Protein AF-A0A0B5AQN1-F1 (afdb_monomer_lite)

pLDDT: mean 83.46, std 12.83, range [42.31, 96.69]

Secondary structure (DSSP, 8-state):
-----EEEEEEEEPPPPSS--TT-TT-BPPPHHHHHHHHT---SEEE-TTSBPTTTSSSB-SS-EEEEEE---HHHHHHTTT-HHHHHHHHHHHHHHHHHHTT--HHHHHHHHTTB-EEEEEEEEEEEES-S-------HHHHHHHHHTTPEEEEEEE-HHHHHHHHHHH--

Radius of gyration: 16.59 Å; chains: 1; bounding box: 40×36×46 Å

Structure (mmCIF, N/CA/C/O backbone):
data_AF-A0A0B5AQN1-F1
#
_entry.id   AF-A0A0B5AQN1-F1
#
loop_
_atom_site.group_PDB
_atom_site.id
_atom_site.type_symbol
_atom_site.label_atom_id
_atom_site.label_alt_id
_atom_site.label_comp_id
_atom_site.label_asym_id
_atom_site.label_entity_id
_atom_site.label_seq_id
_atom_site.pdbx_PDB_ins_code
_atom_site.Cartn_x
_atom_site.Cartn_y
_atom_site.Cartn_z
_atom_site.occupancy
_atom_site.B_iso_or_equiv
_atom_site.auth_seq_id
_atom_site.auth_comp_id
_atom_site.auth_asym_id
_atom_site.auth_atom_id
_atom_site.pdbx_PDB_model_num
ATOM 1 N N . MET A 1 1 ? -2.342 14.857 19.559 1.00 42.31 1 MET A N 1
ATOM 2 C CA . MET A 1 1 ? -2.288 14.337 18.180 1.00 42.31 1 MET A CA 1
ATOM 3 C C . MET A 1 1 ? -2.493 12.849 18.301 1.00 42.31 1 MET A C 1
ATOM 5 O O . MET A 1 1 ? -1.841 12.267 19.157 1.00 42.31 1 MET A O 1
ATOM 9 N N . ASN A 1 2 ? -3.455 12.282 17.576 1.00 50.88 2 ASN A N 1
ATOM 10 C CA . ASN A 1 2 ? -3.674 10.841 17.612 1.00 50.88 2 ASN A CA 1
ATOM 11 C C . ASN A 1 2 ? -2.489 10.158 16.925 1.00 50.88 2 ASN A C 1
ATOM 13 O O . ASN A 1 2 ? -2.125 10.547 15.816 1.00 50.88 2 ASN A O 1
ATOM 17 N N . ASP A 1 3 ? -1.911 9.148 17.575 1.00 65.06 3 ASP A N 1
ATOM 18 C CA . ASP A 1 3 ? -0.912 8.249 16.993 1.00 65.06 3 ASP A CA 1
ATOM 19 C C . ASP A 1 3 ? -1.605 7.319 15.980 1.00 65.06 3 ASP A C 1
ATOM 21 O O . ASP A 1 3 ? -1.761 6.117 16.187 1.00 65.06 3 ASP A O 1
ATOM 25 N N . GLN A 1 4 ? -2.130 7.895 14.899 1.00 75.56 4 GLN A N 1
ATOM 26 C CA . GLN A 1 4 ? -2.881 7.150 13.898 1.00 75.56 4 GLN A CA 1
ATOM 27 C C . GLN A 1 4 ? -1.935 6.417 12.953 1.00 75.56 4 GLN A C 1
ATOM 29 O O . GLN A 1 4 ? -1.022 6.992 12.360 1.00 75.56 4 GLN A O 1
ATOM 34 N N . MET A 1 5 ? -2.179 5.118 12.815 1.00 84.94 5 MET A N 1
ATOM 35 C CA . MET A 1 5 ? -1.471 4.248 11.891 1.00 84.94 5 MET A CA 1
ATOM 36 C C . MET A 1 5 ? -2.312 4.038 10.638 1.00 84.94 5 MET A C 1
ATOM 38 O O . MET A 1 5 ? -3.510 3.770 10.723 1.00 84.94 5 MET A O 1
ATOM 42 N N . VAL A 1 6 ? -1.662 4.090 9.480 1.00 91.69 6 VAL A N 1
ATOM 43 C CA . VAL A 1 6 ? -2.282 3.764 8.191 1.00 91.69 6 VAL A CA 1
ATOM 44 C C . VAL A 1 6 ? -1.496 2.637 7.555 1.00 91.69 6 VAL A C 1
ATOM 46 O O . VAL A 1 6 ? -0.267 2.658 7.537 1.00 91.69 6 VAL A O 1
ATOM 49 N N . LEU A 1 7 ? -2.198 1.644 7.021 1.00 94.06 7 LEU A N 1
ATOM 50 C CA . LEU A 1 7 ? -1.575 0.549 6.289 1.00 94.06 7 LEU A CA 1
ATOM 51 C C . LEU A 1 7 ? -1.724 0.796 4.790 1.00 94.06 7 LEU A C 1
ATOM 53 O O . LEU A 1 7 ? -2.813 1.114 4.326 1.00 94.06 7 LEU A O 1
ATOM 57 N N . GLY A 1 8 ? -0.650 0.640 4.026 1.00 94.56 8 GLY A N 1
ATOM 58 C CA . GLY A 1 8 ? -0.668 0.695 2.568 1.00 94.56 8 GLY A CA 1
ATOM 59 C C . GLY A 1 8 ? -0.331 -0.649 1.940 1.00 94.56 8 GLY A C 1
ATOM 60 O O . GLY A 1 8 ? 0.602 -1.311 2.386 1.00 94.56 8 GLY A O 1
ATOM 61 N N . LEU A 1 9 ? -1.041 -1.024 0.877 1.00 95.38 9 LEU A N 1
ATOM 62 C CA . LEU A 1 9 ? -0.535 -1.962 -0.126 1.00 95.38 9 LEU A CA 1
ATOM 63 C C . LEU A 1 9 ? 0.198 -1.148 -1.187 1.00 95.38 9 LEU A C 1
ATOM 65 O O . LEU A 1 9 ? -0.429 -0.347 -1.870 1.00 95.38 9 LEU A O 1
ATOM 69 N N . VAL A 1 10 ? 1.501 -1.349 -1.311 1.00 94.25 10 VAL A N 1
ATOM 70 C CA . VAL A 1 10 ? 2.420 -0.474 -2.034 1.00 94.25 10 VAL A CA 1
ATOM 71 C C . VAL A 1 10 ? 3.139 -1.237 -3.137 1.00 94.25 10 VAL A C 1
ATOM 73 O O . VAL A 1 10 ? 3.660 -2.330 -2.918 1.00 94.25 10 VAL A O 1
ATOM 76 N N . ILE A 1 11 ? 3.243 -0.607 -4.304 1.00 93.44 11 ILE A N 1
ATOM 77 C CA . ILE A 1 11 ? 4.086 -1.052 -5.412 1.00 93.44 11 ILE A CA 1
ATOM 78 C C . ILE A 1 11 ? 4.987 0.121 -5.810 1.00 93.44 11 ILE A C 1
ATOM 80 O O . ILE A 1 11 ? 4.517 1.248 -5.985 1.00 93.44 11 ILE A O 1
ATOM 84 N N . VAL A 1 12 ? 6.298 -0.126 -5.906 1.00 91.69 12 VAL A N 1
ATOM 85 C CA . VAL A 1 12 ? 7.294 0.913 -6.227 1.00 91.69 12 VAL A CA 1
ATOM 86 C C . VAL A 1 12 ? 8.254 0.418 -7.294 1.00 91.69 12 VAL A C 1
ATOM 88 O O . VAL A 1 12 ? 8.869 -0.642 -7.130 1.00 91.69 12 VAL A O 1
ATOM 91 N N . SER A 1 13 ? 8.418 1.204 -8.357 1.00 88.44 13 SER A N 1
ATOM 92 C CA . SER A 1 13 ? 9.386 0.890 -9.405 1.00 88.44 13 SER A CA 1
ATOM 93 C C . SER A 1 13 ? 10.810 1.142 -8.922 1.00 88.44 13 SER A C 1
ATOM 95 O O . SER A 1 13 ? 11.040 1.912 -7.983 1.00 88.44 13 SER A O 1
ATOM 97 N N . ALA A 1 14 ? 11.792 0.564 -9.606 1.00 83.25 14 ALA A N 1
ATOM 98 C CA . ALA A 1 14 ? 13.163 1.000 -9.406 1.00 83.25 14 ALA A CA 1
ATOM 99 C C . ALA A 1 14 ? 13.338 2.484 -9.783 1.00 83.25 14 ALA A C 1
ATOM 101 O O . ALA A 1 14 ? 12.713 2.959 -10.743 1.00 83.25 14 ALA A O 1
ATOM 102 N N . PRO A 1 15 ? 14.152 3.254 -9.033 1.00 75.19 15 PRO A N 1
ATOM 103 C CA . PRO A 1 15 ? 14.583 4.560 -9.495 1.00 75.19 15 PRO A CA 1
ATOM 104 C C . PRO A 1 15 ? 15.495 4.368 -10.704 1.00 75.19 15 PRO A C 1
ATOM 106 O O . PRO A 1 15 ? 16.336 3.467 -10.708 1.00 75.19 15 PRO A O 1
ATOM 109 N N . LYS A 1 16 ? 15.381 5.230 -11.721 1.00 65.81 16 LYS A N 1
ATOM 110 C CA . LYS A 1 16 ? 16.333 5.180 -12.837 1.00 65.81 16 LYS A CA 1
ATOM 111 C C . LYS A 1 16 ? 17.742 5.415 -12.279 1.00 65.81 16 LYS A C 1
ATOM 113 O O . LYS A 1 16 ? 17.991 6.449 -11.656 1.00 65.81 16 LYS A O 1
ATOM 118 N N . SER A 1 17 ? 18.642 4.449 -12.472 1.00 52.72 17 SER A N 1
ATOM 119 C CA . SER A 1 17 ? 20.060 4.617 -12.157 1.00 52.72 17 SER A CA 1
ATOM 120 C C . SER A 1 17 ? 20.577 5.909 -12.802 1.00 52.72 17 SER A C 1
ATOM 122 O O . SER A 1 17 ? 20.205 6.244 -13.924 1.00 52.72 17 SER A O 1
ATOM 124 N N . LEU A 1 18 ? 21.451 6.643 -12.107 1.00 49.59 18 LEU A N 1
ATOM 125 C CA . LEU A 1 18 ? 22.207 7.749 -12.715 1.00 49.59 18 LEU A CA 1
ATOM 126 C C . LEU A 1 18 ? 23.228 7.246 -13.756 1.00 49.59 18 LEU A C 1
ATOM 128 O O . LEU A 1 18 ? 23.853 8.054 -14.440 1.00 49.59 18 LEU A O 1
ATOM 132 N N . LEU A 1 19 ? 23.425 5.927 -13.846 1.00 43.09 19 LEU A N 1
ATOM 133 C CA . LEU A 1 19 ? 24.279 5.261 -14.823 1.00 43.09 19 LEU A CA 1
ATOM 134 C C . LEU A 1 19 ? 23.459 4.873 -16.060 1.00 43.09 19 LEU A C 1
ATOM 136 O O . LEU A 1 19 ? 22.252 4.655 -15.976 1.00 43.09 19 LEU A O 1
ATOM 140 N N . THR A 1 20 ? 24.123 4.817 -17.212 1.00 47.59 20 THR A N 1
ATOM 141 C CA . THR A 1 20 ? 23.521 4.535 -18.521 1.00 47.59 20 THR A CA 1
ATOM 142 C C . THR A 1 20 ? 22.807 3.181 -18.570 1.00 47.59 20 THR A C 1
ATOM 144 O O . THR A 1 20 ? 23.221 2.240 -17.898 1.00 47.59 20 THR A O 1
ATOM 147 N N . ASP A 1 21 ? 21.746 3.113 -19.386 1.00 51.75 21 ASP A N 1
ATOM 148 C CA . ASP A 1 21 ? 20.740 2.036 -19.526 1.00 51.75 21 ASP A CA 1
ATOM 149 C C . ASP A 1 21 ? 21.283 0.669 -20.030 1.00 51.75 21 ASP A C 1
ATOM 151 O O . ASP A 1 21 ? 20.553 -0.121 -20.626 1.00 51.75 21 ASP A O 1
ATOM 155 N N . GLU A 1 22 ? 22.554 0.341 -19.795 1.00 51.06 22 GLU A N 1
ATOM 156 C CA . GLU A 1 22 ? 23.160 -0.933 -20.195 1.00 51.06 22 GLU A CA 1
ATOM 157 C C . GLU A 1 22 ? 22.724 -2.051 -19.228 1.00 51.06 22 GLU A C 1
ATOM 159 O O . GLU A 1 22 ? 23.423 -2.393 -18.277 1.00 51.06 22 GLU A O 1
ATOM 164 N N . GLY A 1 23 ? 21.520 -2.592 -19.441 1.00 50.44 23 GLY A N 1
ATOM 165 C CA . GLY A 1 23 ? 21.001 -3.751 -18.698 1.00 50.44 23 GLY A CA 1
ATOM 166 C C . GLY A 1 23 ? 19.484 -3.798 -18.502 1.00 50.44 23 GLY A C 1
ATOM 167 O O . GLY A 1 23 ? 18.966 -4.841 -18.113 1.00 50.44 23 GLY A O 1
ATOM 168 N N . PHE A 1 24 ? 18.767 -2.709 -18.801 1.00 52.47 24 PHE A N 1
ATOM 169 C CA . PHE A 1 24 ? 17.322 -2.581 -18.550 1.00 52.47 24 PHE A CA 1
ATOM 170 C C . PHE A 1 24 ? 16.472 -2.517 -19.829 1.00 52.47 24 PHE A C 1
ATOM 172 O O . PHE A 1 24 ? 15.293 -2.187 -19.769 1.00 52.47 24 PHE A O 1
ATOM 179 N N . GLU A 1 25 ? 17.031 -2.849 -20.998 1.00 57.03 25 GLU A N 1
ATOM 180 C CA . GLU A 1 25 ? 16.327 -2.735 -22.291 1.00 57.03 25 GLU A CA 1
ATOM 181 C C . GLU A 1 25 ? 15.067 -3.619 -22.411 1.00 57.03 25 GLU A C 1
ATOM 183 O O . GLU A 1 25 ? 14.257 -3.411 -23.313 1.00 57.03 25 GLU A O 1
ATOM 188 N N . HIS A 1 26 ? 14.885 -4.596 -21.516 1.00 64.94 26 HIS A N 1
ATOM 189 C CA . HIS A 1 26 ? 13.803 -5.583 -21.583 1.00 64.94 26 HIS A CA 1
ATOM 190 C C . HIS A 1 26 ? 12.685 -5.401 -20.546 1.00 64.94 26 HIS A C 1
ATOM 192 O O . HIS A 1 26 ? 11.683 -6.102 -20.645 1.00 64.94 26 HIS A O 1
ATOM 198 N N . VAL A 1 27 ? 12.827 -4.492 -19.575 1.00 71.81 27 VAL A N 1
ATOM 199 C CA . VAL A 1 27 ? 11.844 -4.290 -18.492 1.00 71.81 27 VAL A CA 1
ATOM 200 C C . VAL A 1 27 ? 11.381 -2.839 -18.431 1.00 71.81 27 VAL A C 1
ATOM 202 O O . VAL A 1 27 ? 12.161 -1.904 -18.615 1.00 71.81 27 VAL A O 1
ATOM 205 N N . LYS A 1 28 ? 10.083 -2.637 -18.197 1.00 81.88 28 LYS A N 1
ATOM 206 C CA . LYS A 1 28 ? 9.450 -1.312 -18.203 1.00 81.88 28 LYS A CA 1
ATOM 207 C C . LYS A 1 28 ? 9.270 -0.772 -16.775 1.00 81.88 28 LYS A C 1
ATOM 209 O O . LYS A 1 28 ? 9.194 -1.517 -15.809 1.00 81.88 28 LYS A O 1
ATOM 214 N N . VAL A 1 29 ? 9.166 0.549 -16.622 1.00 84.31 29 VAL A N 1
ATOM 215 C CA . VAL A 1 29 ? 8.630 1.167 -15.393 1.00 84.31 29 VAL A CA 1
ATOM 216 C C . VAL A 1 29 ? 7.115 1.263 -15.527 1.00 84.31 29 VAL A C 1
ATOM 218 O O . VAL A 1 29 ? 6.644 1.849 -16.504 1.00 84.31 29 VAL A O 1
ATOM 221 N N . PHE A 1 30 ? 6.370 0.711 -14.569 1.00 88.50 30 PHE A N 1
ATOM 222 C CA . PHE A 1 30 ? 4.911 0.802 -14.582 1.00 88.50 30 PHE A CA 1
ATOM 223 C C . PHE A 1 30 ? 4.440 2.250 -14.422 1.00 88.50 30 PHE A C 1
ATOM 225 O O . PHE A 1 30 ? 5.114 3.078 -13.805 1.00 88.50 30 PHE A O 1
ATOM 232 N N . SER A 1 31 ? 3.252 2.526 -14.938 1.00 90.44 31 SER A N 1
ATOM 233 C CA . SER A 1 31 ? 2.435 3.683 -14.581 1.00 90.44 31 SER A CA 1
ATOM 234 C C . SER A 1 31 ? 1.296 3.283 -13.646 1.00 90.44 31 SER A C 1
ATOM 236 O O . SER A 1 31 ? 0.904 2.115 -13.568 1.00 90.44 31 SER A O 1
ATOM 238 N N . ALA A 1 32 ? 0.734 4.261 -12.945 1.00 91.00 32 ALA A N 1
ATOM 239 C CA . ALA A 1 32 ? -0.450 4.069 -12.129 1.00 91.00 32 ALA A CA 1
ATOM 240 C C . ALA A 1 32 ? -1.608 3.521 -12.968 1.00 91.00 32 ALA A C 1
ATOM 242 O O . ALA A 1 32 ? -2.213 2.538 -12.569 1.00 91.00 32 ALA A O 1
ATOM 243 N N . ALA A 1 33 ? -1.855 4.080 -14.156 1.00 92.31 33 ALA A N 1
ATOM 244 C CA . ALA A 1 33 ? -2.928 3.619 -15.037 1.00 92.31 33 ALA A CA 1
ATOM 245 C C . ALA A 1 33 ? -2.797 2.130 -15.402 1.00 92.31 33 ALA A C 1
ATOM 247 O O . ALA A 1 33 ? -3.793 1.414 -15.386 1.00 92.31 33 ALA A O 1
ATOM 248 N N . GLU A 1 34 ? -1.578 1.648 -15.661 1.00 92.12 34 GLU A N 1
ATOM 249 C CA . GLU A 1 34 ? -1.329 0.228 -15.945 1.00 92.12 34 GLU A CA 1
ATOM 250 C C . GLU A 1 34 ? -1.598 -0.663 -14.732 1.00 92.12 34 GLU A C 1
ATOM 252 O O . GLU A 1 34 ? -2.188 -1.730 -14.871 1.00 92.12 34 GLU A O 1
ATOM 257 N N . LEU A 1 35 ? -1.208 -0.221 -13.532 1.00 90.44 35 LEU A N 1
ATOM 258 C CA . LEU A 1 35 ? -1.531 -0.934 -12.295 1.00 90.44 35 LEU A CA 1
ATOM 259 C C . LEU A 1 35 ? -3.036 -0.979 -12.032 1.00 90.44 35 LEU A C 1
ATOM 261 O O . LEU A 1 35 ? -3.563 -2.019 -11.636 1.00 90.44 35 LEU A O 1
ATOM 265 N N . GLU A 1 36 ? -3.720 0.146 -12.231 1.00 93.94 36 GLU A N 1
ATOM 266 C CA . GLU A 1 36 ? -5.157 0.245 -12.005 1.00 93.94 36 GLU A CA 1
ATOM 267 C C . GLU A 1 36 ? -5.945 -0.604 -13.001 1.00 93.94 36 GLU A C 1
ATOM 269 O O . GLU A 1 36 ? -6.903 -1.259 -12.599 1.00 93.94 36 GLU A O 1
ATOM 274 N N . GLU A 1 37 ? -5.523 -0.644 -14.267 1.00 91.94 37 GLU A N 1
ATOM 275 C CA . GLU A 1 37 ? -6.101 -1.517 -15.292 1.00 91.94 37 GLU A CA 1
ATOM 276 C C . GLU A 1 37 ? -5.843 -2.996 -14.980 1.00 91.94 37 GLU A C 1
ATOM 278 O O . GLU A 1 37 ? -6.773 -3.802 -15.007 1.00 91.94 37 GLU A O 1
ATOM 283 N N . HIS A 1 38 ? -4.605 -3.359 -14.627 1.00 89.12 38 HIS A N 1
ATOM 284 C CA . HIS A 1 38 ? -4.231 -4.752 -14.368 1.00 89.12 38 HIS A CA 1
ATOM 285 C C . HIS A 1 38 ? -4.928 -5.333 -13.133 1.00 89.12 38 HIS A C 1
ATOM 287 O O . HIS A 1 38 ? -5.372 -6.485 -13.131 1.00 89.12 38 HIS A O 1
ATOM 293 N N . PHE A 1 39 ? -5.034 -4.541 -12.062 1.00 87.81 39 PHE A N 1
ATOM 294 C CA . PHE A 1 39 ? -5.644 -4.986 -10.810 1.00 87.81 39 PHE A CA 1
ATOM 295 C C . PHE A 1 39 ? -7.130 -4.651 -10.677 1.00 87.81 39 PHE A C 1
ATOM 297 O O . PHE A 1 39 ? -7.760 -5.187 -9.766 1.00 87.81 39 PHE A O 1
ATOM 304 N N . ASP A 1 40 ? -7.688 -3.832 -11.573 1.00 91.12 40 ASP A N 1
ATOM 305 C CA . ASP A 1 40 ? -9.043 -3.265 -11.477 1.00 91.12 40 ASP A CA 1
ATOM 306 C C . ASP A 1 40 ? -9.274 -2.570 -10.122 1.00 91.12 40 ASP A C 1
ATOM 308 O O . ASP A 1 40 ? -10.263 -2.774 -9.414 1.00 91.12 40 ASP A O 1
ATOM 312 N N . VAL A 1 41 ? -8.279 -1.785 -9.701 1.00 91.50 41 VAL A N 1
ATOM 313 C CA . VAL A 1 41 ? -8.257 -1.093 -8.408 1.00 91.50 41 VAL A CA 1
ATOM 314 C C . VAL A 1 41 ? -7.699 0.298 -8.605 1.00 91.50 41 VAL A C 1
ATOM 316 O O . VAL A 1 41 ? -6.563 0.445 -9.032 1.00 91.50 41 VAL A O 1
ATOM 319 N N . LYS A 1 42 ? -8.424 1.314 -8.132 1.00 93.69 42 LYS A N 1
ATOM 320 C CA . LYS A 1 42 ? -7.875 2.670 -8.020 1.00 93.69 42 LYS A CA 1
ATOM 321 C C . LYS A 1 42 ? -6.984 2.851 -6.797 1.00 93.69 42 LYS A C 1
ATOM 323 O O . LYS A 1 42 ? -7.389 2.512 -5.674 1.00 93.69 42 LYS A O 1
ATOM 328 N N . GLY A 1 43 ? -5.811 3.436 -7.015 1.00 92.44 43 GLY A N 1
ATOM 329 C CA . GLY A 1 43 ? -4.887 3.817 -5.954 1.00 92.44 43 GLY A CA 1
ATOM 330 C C . GLY A 1 43 ? -5.464 4.925 -5.076 1.00 92.44 43 GLY A C 1
ATOM 331 O O . GLY A 1 43 ? -6.269 5.739 -5.516 1.00 92.44 43 GLY A O 1
ATOM 332 N N . SER A 1 44 ? -5.052 4.957 -3.811 1.00 93.88 44 SER A N 1
ATOM 333 C CA . SER A 1 44 ? -5.314 6.087 -2.910 1.00 93.88 44 SER A CA 1
ATOM 334 C C . SER A 1 44 ? -4.320 7.224 -3.151 1.00 93.88 44 SER A C 1
ATOM 336 O O . SER A 1 44 ? -4.690 8.392 -3.121 1.00 93.88 44 SER A O 1
ATOM 338 N N . LEU A 1 45 ? -3.052 6.880 -3.401 1.00 90.38 45 LEU A N 1
ATOM 339 C CA . LEU A 1 45 ? -1.999 7.816 -3.790 1.00 90.38 45 LEU A CA 1
ATOM 340 C C . LEU A 1 45 ? -1.139 7.164 -4.868 1.00 90.38 45 LEU A C 1
ATOM 342 O O . LEU A 1 45 ? -0.758 5.998 -4.749 1.00 90.38 45 LEU A O 1
ATOM 346 N N . HIS A 1 46 ? -0.789 7.922 -5.897 1.00 92.00 46 HIS A N 1
ATOM 347 C CA . HIS A 1 46 ? 0.134 7.467 -6.923 1.00 92.00 46 HIS A CA 1
ATOM 348 C C . HIS A 1 46 ? 0.828 8.653 -7.591 1.00 92.00 46 HIS A C 1
ATOM 350 O O . HIS A 1 46 ? 0.369 9.791 -7.497 1.00 92.00 46 HIS A O 1
ATOM 356 N N . PHE A 1 47 ? 1.948 8.373 -8.242 1.00 90.69 47 PHE A N 1
ATOM 357 C CA . PHE A 1 47 ? 2.578 9.265 -9.206 1.00 90.69 47 PHE A CA 1
ATOM 358 C C . PHE A 1 47 ? 3.418 8.430 -10.165 1.00 90.69 47 PHE A C 1
ATOM 360 O O . PHE A 1 47 ? 4.053 7.445 -9.770 1.00 90.69 47 PHE A O 1
ATOM 367 N N . ASP A 1 48 ? 3.451 8.862 -11.413 1.00 90.06 48 ASP A N 1
ATOM 368 C CA . ASP A 1 48 ? 4.297 8.271 -12.430 1.00 90.06 48 ASP A CA 1
ATOM 369 C C . ASP A 1 48 ? 5.688 8.903 -12.416 1.00 90.06 48 ASP A C 1
ATOM 371 O O . ASP A 1 48 ? 5.932 10.015 -11.927 1.00 90.06 48 ASP A O 1
ATOM 375 N N . ARG A 1 49 ? 6.651 8.185 -12.992 1.00 86.06 49 ARG A N 1
ATOM 376 C CA . ARG A 1 49 ? 7.996 8.722 -13.185 1.00 86.06 49 ARG A CA 1
ATOM 377 C C . ARG A 1 49 ? 7.930 9.988 -14.045 1.00 86.06 49 ARG A C 1
ATOM 379 O O . ARG A 1 49 ? 7.356 9.982 -15.128 1.00 86.06 49 ARG A O 1
ATOM 386 N N . GLY A 1 50 ? 8.621 11.042 -13.620 1.00 83.12 50 GLY A N 1
ATOM 387 C CA . GLY A 1 50 ? 8.627 12.325 -14.324 1.00 83.12 50 GLY A CA 1
ATOM 388 C C . GLY A 1 50 ? 7.500 13.273 -13.905 1.00 83.12 50 GLY A C 1
ATOM 389 O O . GLY A 1 50 ? 7.552 14.451 -14.262 1.00 83.12 50 GLY A O 1
ATOM 390 N N . GLU A 1 51 ? 6.535 12.809 -13.110 1.00 85.88 51 GLU A N 1
ATOM 391 C CA . GLU A 1 51 ? 5.534 13.674 -12.490 1.00 85.88 51 GLU A CA 1
ATOM 392 C C . GLU A 1 51 ? 6.105 14.394 -11.271 1.00 85.88 51 GLU A C 1
ATOM 394 O O . GLU A 1 51 ? 7.163 14.044 -10.740 1.00 85.88 51 GLU A O 1
ATOM 399 N N . ASP A 1 52 ? 5.427 15.449 -10.832 1.00 81.75 52 ASP A N 1
ATOM 400 C CA . ASP A 1 52 ? 5.748 16.038 -9.537 1.00 81.75 52 ASP A CA 1
ATOM 401 C C . ASP A 1 52 ? 5.366 15.027 -8.454 1.00 81.75 52 ASP A C 1
ATOM 403 O O . ASP A 1 52 ? 4.217 14.603 -8.378 1.00 81.75 52 ASP A O 1
ATOM 407 N N . ASN A 1 53 ? 6.333 14.613 -7.631 1.00 72.44 53 ASN A N 1
ATOM 408 C CA . ASN A 1 53 ? 6.046 13.699 -6.530 1.00 72.44 53 ASN A CA 1
ATOM 409 C C . ASN A 1 53 ? 6.010 14.450 -5.203 1.00 72.44 53 ASN A C 1
ATOM 411 O O . ASN A 1 5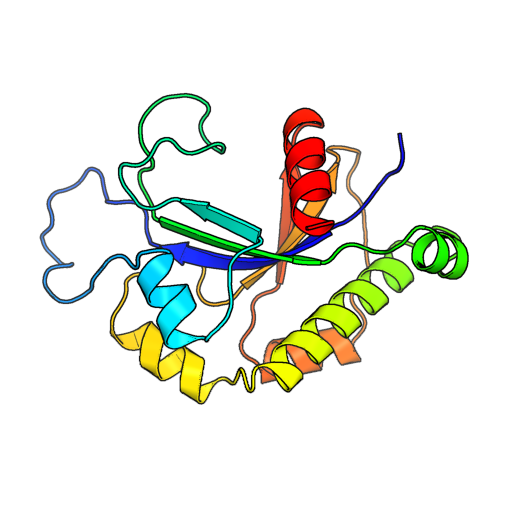3 ? 6.831 15.322 -4.915 1.00 72.44 53 ASN A O 1
ATOM 415 N N . LEU A 1 54 ? 5.074 14.036 -4.357 1.00 64.81 54 LEU A N 1
ATOM 416 C CA . LEU A 1 54 ? 4.883 14.589 -3.019 1.00 64.81 54 LEU A CA 1
ATOM 417 C C . LEU A 1 54 ? 5.983 14.152 -2.033 1.00 64.81 54 LEU A C 1
ATOM 419 O O . LEU A 1 54 ? 6.084 14.695 -0.936 1.00 64.81 54 LEU A O 1
ATOM 423 N N . LEU A 1 55 ? 6.806 13.157 -2.389 1.00 62.56 55 LEU A N 1
ATOM 424 C CA . LEU A 1 55 ? 7.760 12.529 -1.471 1.00 62.56 55 LEU A CA 1
ATOM 425 C C . LEU A 1 55 ? 9.105 13.254 -1.376 1.00 62.56 55 LEU A C 1
ATOM 427 O O . LEU A 1 55 ? 9.748 13.135 -0.327 1.00 62.56 55 LEU A O 1
ATOM 431 N N . SER A 1 56 ? 9.538 13.949 -2.432 1.00 56.06 56 SER A N 1
ATOM 432 C CA . SER A 1 56 ? 10.872 14.552 -2.533 1.00 56.06 56 SER A CA 1
ATOM 433 C C . SER A 1 56 ? 10.899 16.055 -2.264 1.00 56.06 56 SER A C 1
ATOM 435 O O . SER A 1 56 ? 11.979 16.586 -2.013 1.00 56.06 56 SER A O 1
ATOM 437 N N . GLY A 1 57 ? 9.761 16.758 -2.328 1.00 57.22 57 GLY A N 1
ATOM 438 C CA . GLY A 1 57 ? 9.670 18.219 -2.144 1.00 57.22 57 GLY A CA 1
ATOM 439 C C . GLY A 1 57 ? 10.446 19.062 -3.175 1.00 57.22 57 GLY A C 1
ATOM 440 O O . GLY A 1 57 ? 10.282 20.279 -3.227 1.00 57.22 57 GLY A O 1
ATOM 441 N N . HIS A 1 58 ? 11.265 18.428 -4.016 1.00 60.12 58 HIS A N 1
ATOM 442 C CA . HIS A 1 58 ? 12.078 19.025 -5.063 1.00 60.12 58 HIS A CA 1
ATOM 443 C C . HIS A 1 58 ? 12.159 18.067 -6.259 1.00 60.12 58 HIS A C 1
ATOM 445 O O . HIS A 1 58 ? 12.521 16.897 -6.103 1.00 60.12 58 HIS A O 1
ATOM 451 N N . GLY A 1 59 ? 11.871 18.590 -7.453 1.00 71.69 59 GLY A N 1
ATOM 452 C CA . GLY A 1 59 ? 12.068 17.899 -8.729 1.00 71.69 59 GLY A CA 1
ATOM 453 C C . GLY A 1 59 ? 11.011 16.849 -9.084 1.00 71.69 59 GLY A C 1
ATOM 454 O O . GLY A 1 59 ? 10.122 16.520 -8.301 1.00 71.69 59 GLY A O 1
ATOM 455 N N . LYS A 1 60 ? 11.125 16.330 -10.309 1.00 83.44 60 LYS A N 1
ATOM 456 C CA . LYS A 1 60 ? 10.271 15.257 -10.824 1.00 83.44 60 LYS A CA 1
ATOM 457 C C . LYS A 1 60 ? 10.621 13.905 -10.192 1.00 83.44 60 LYS A C 1
ATOM 459 O O . LYS A 1 60 ? 11.760 13.677 -9.787 1.00 83.44 60 LYS A O 1
ATOM 464 N N . ALA A 1 61 ? 9.650 12.999 -10.134 1.00 84.56 61 ALA A N 1
ATOM 465 C CA . ALA A 1 61 ? 9.800 11.647 -9.613 1.00 84.56 61 ALA A CA 1
ATOM 466 C C . ALA A 1 61 ? 10.833 10.835 -10.402 1.00 84.56 61 ALA A C 1
ATOM 468 O O . ALA A 1 61 ? 10.730 10.701 -11.622 1.00 84.56 61 ALA A O 1
ATOM 469 N N . GLY A 1 62 ? 11.806 10.253 -9.696 1.00 83.00 62 GLY A N 1
ATOM 470 C CA . GLY A 1 62 ? 12.783 9.326 -10.281 1.00 83.00 62 GLY A CA 1
ATOM 471 C C . GLY A 1 62 ? 12.271 7.889 -10.443 1.00 83.00 62 GLY A C 1
ATOM 472 O O . GLY A 1 62 ? 12.947 7.077 -11.070 1.00 83.00 62 GLY A O 1
ATOM 473 N N . PHE A 1 63 ? 11.096 7.586 -9.888 1.00 86.88 63 PHE A N 1
ATOM 474 C CA . PHE A 1 63 ? 10.439 6.278 -9.854 1.00 86.88 63 PHE A CA 1
ATOM 475 C C . PHE A 1 63 ? 8.917 6.461 -9.957 1.00 86.88 63 PHE A C 1
ATOM 477 O O . PHE A 1 63 ? 8.430 7.577 -9.768 1.00 86.88 63 PHE A O 1
ATOM 484 N N . ALA A 1 64 ? 8.190 5.381 -10.238 1.00 89.69 64 ALA A N 1
ATOM 485 C CA . ALA A 1 64 ? 6.736 5.319 -10.155 1.00 89.69 64 ALA A CA 1
ATOM 486 C C . ALA A 1 64 ? 6.297 4.702 -8.821 1.00 89.69 64 ALA A C 1
ATOM 488 O O . ALA A 1 64 ? 6.955 3.806 -8.278 1.00 89.69 64 ALA A O 1
ATOM 489 N N . TYR A 1 65 ? 5.188 5.198 -8.287 1.00 91.38 65 TYR A N 1
ATOM 490 C CA . TYR A 1 65 ? 4.650 4.796 -6.996 1.00 91.38 65 TYR A CA 1
ATOM 491 C C . TYR A 1 65 ? 3.144 4.647 -7.083 1.00 91.38 65 TYR A C 1
ATOM 493 O O . TYR A 1 65 ? 2.460 5.517 -7.617 1.00 91.38 65 TYR A O 1
ATOM 501 N N . TRP A 1 66 ? 2.631 3.584 -6.482 1.00 93.88 66 TRP A N 1
ATOM 502 C CA . TRP A 1 66 ? 1.205 3.369 -6.323 1.00 93.88 66 TRP A CA 1
ATOM 503 C C . TRP A 1 66 ? 0.942 2.745 -4.959 1.00 93.88 66 TRP A C 1
ATOM 505 O O . TRP A 1 66 ? 1.674 1.853 -4.519 1.00 93.88 66 TRP A O 1
ATOM 515 N N . THR A 1 67 ? -0.097 3.213 -4.274 1.00 94.38 67 THR A N 1
ATOM 516 C CA . THR A 1 67 ? -0.538 2.616 -3.015 1.00 94.38 67 THR A CA 1
ATOM 517 C C . THR A 1 67 ? -2.048 2.627 -2.873 1.00 94.38 67 THR A C 1
ATOM 519 O O . THR A 1 67 ? -2.709 3.604 -3.235 1.00 94.38 67 THR A O 1
ATOM 522 N N . LYS A 1 68 ? -2.588 1.571 -2.264 1.00 95.81 68 LYS A N 1
ATOM 523 C CA . LYS A 1 68 ? -3.932 1.565 -1.686 1.00 95.81 68 LYS A CA 1
ATOM 524 C C . LYS A 1 68 ? -3.829 1.666 -0.171 1.00 95.81 68 LYS A C 1
ATOM 526 O O . LYS A 1 68 ? -3.185 0.824 0.449 1.00 95.81 68 LYS A O 1
ATOM 531 N N . LEU A 1 69 ? -4.465 2.681 0.409 1.00 95.31 69 LEU A N 1
ATOM 532 C CA . LEU A 1 69 ? -4.394 2.971 1.839 1.00 95.31 69 LEU A CA 1
ATOM 533 C C . LEU A 1 69 ? -5.610 2.428 2.594 1.00 95.31 69 LEU A C 1
ATOM 535 O O . LEU A 1 69 ? -6.720 2.381 2.067 1.00 95.31 69 LEU A O 1
ATOM 539 N N . PHE A 1 70 ? -5.376 2.043 3.845 1.00 95.00 7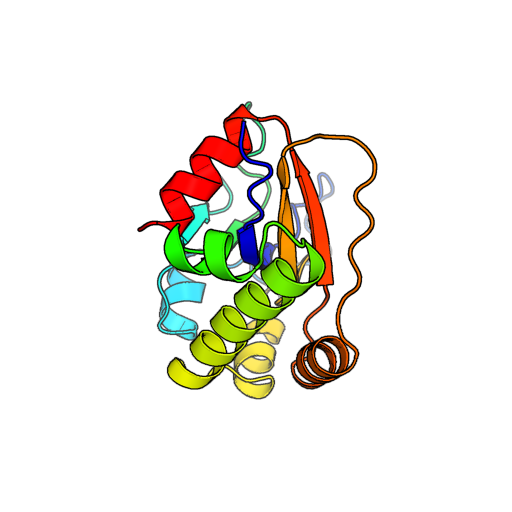0 PHE A N 1
ATOM 540 C CA . PHE A 1 70 ? -6.372 1.556 4.788 1.00 95.00 70 PHE A CA 1
ATOM 541 C C . PHE A 1 70 ? -6.194 2.288 6.115 1.00 95.00 70 PHE A C 1
ATOM 543 O O . PHE A 1 70 ? -5.119 2.227 6.716 1.00 95.00 70 PHE A O 1
ATOM 550 N N . ALA A 1 71 ? -7.259 2.936 6.575 1.00 92.81 71 ALA A N 1
ATOM 551 C CA . ALA A 1 71 ? -7.348 3.547 7.893 1.00 92.81 71 ALA A CA 1
ATOM 552 C C . ALA A 1 71 ? -8.422 2.856 8.746 1.00 92.81 71 ALA A C 1
ATOM 554 O O . ALA A 1 71 ? -9.312 2.157 8.238 1.00 92.81 71 ALA A O 1
ATOM 555 N N . LEU A 1 72 ? -8.306 3.045 10.057 1.00 91.38 72 LEU A N 1
ATOM 556 C CA . LEU A 1 72 ? -9.352 2.704 11.012 1.00 91.38 72 LEU A CA 1
ATOM 557 C C . LEU A 1 72 ? -10.321 3.880 11.141 1.00 91.38 72 LEU A C 1
ATOM 559 O O . LEU A 1 72 ? -9.908 5.038 11.129 1.00 91.38 72 LEU A O 1
ATOM 563 N N . THR A 1 73 ? -11.603 3.564 11.264 1.00 90.06 73 THR A N 1
ATOM 564 C CA . THR A 1 73 ? -12.645 4.523 11.645 1.00 90.06 73 THR A CA 1
ATOM 565 C C . THR A 1 73 ? -12.511 4.910 13.120 1.00 90.06 73 THR A C 1
ATOM 567 O O . THR A 1 73 ? -11.840 4.217 13.883 1.00 90.06 73 THR A O 1
ATOM 570 N N . GLU A 1 74 ? -13.165 5.996 13.542 1.00 87.25 74 GLU A N 1
ATOM 571 C CA . GLU A 1 74 ? -13.194 6.394 14.959 1.00 87.25 74 GLU A CA 1
ATOM 572 C C . GLU A 1 74 ? -13.725 5.265 15.858 1.00 87.25 74 GLU A C 1
ATOM 574 O O . GLU A 1 74 ? -13.109 4.958 16.873 1.00 87.25 74 GLU A O 1
ATOM 579 N N . GLU A 1 75 ? -14.790 4.578 15.429 1.00 89.19 75 GLU A N 1
ATOM 580 C CA . GLU A 1 75 ? -15.363 3.424 16.136 1.00 89.19 75 GLU A CA 1
ATOM 581 C C . GLU A 1 75 ? -14.342 2.284 16.287 1.00 89.19 75 GLU A C 1
ATOM 583 O O . GLU A 1 75 ? -14.126 1.784 17.387 1.00 89.19 75 GLU A O 1
ATOM 588 N N . GLU A 1 76 ? -13.632 1.922 15.214 1.00 90.94 76 GLU A N 1
ATOM 589 C CA . GLU A 1 76 ? -12.598 0.877 15.264 1.00 90.94 76 GLU A CA 1
ATOM 590 C C . GLU A 1 76 ? -11.406 1.266 16.156 1.00 90.94 76 GLU A C 1
ATOM 592 O O . GLU A 1 76 ? -10.800 0.397 16.778 1.00 90.94 76 GLU A O 1
ATOM 597 N N . ILE A 1 77 ? -11.054 2.554 16.238 1.00 87.44 77 ILE A N 1
ATOM 598 C CA . ILE A 1 77 ? -9.991 3.043 17.136 1.00 87.44 77 ILE A CA 1
ATOM 599 C C . ILE A 1 77 ? -10.427 2.938 18.603 1.00 87.44 77 ILE A C 1
ATOM 601 O O . ILE A 1 77 ? -9.628 2.580 19.473 1.00 87.44 77 ILE A O 1
ATOM 605 N N . GLU A 1 78 ? -11.691 3.245 18.894 1.00 86.25 78 GLU A N 1
ATOM 606 C CA . GLU A 1 78 ? -12.253 3.080 20.234 1.00 86.25 78 GLU A CA 1
ATOM 607 C C . GLU A 1 78 ? -12.310 1.598 20.635 1.00 86.25 78 GLU A C 1
ATOM 609 O O . GLU A 1 78 ? -11.933 1.253 21.759 1.00 86.25 78 GLU A O 1
ATOM 614 N N . GLU A 1 79 ? -12.692 0.710 19.710 1.00 85.31 79 GLU A N 1
ATOM 615 C CA . GLU A 1 79 ? -12.728 -0.743 19.923 1.00 85.31 79 GLU A CA 1
ATOM 616 C C . GLU A 1 79 ? -11.358 -1.335 20.261 1.00 85.31 79 GLU A C 1
ATOM 618 O O . GLU A 1 79 ? -11.264 -2.244 21.091 1.00 85.31 79 GLU A O 1
ATOM 623 N N . THR A 1 80 ? -10.280 -0.823 19.660 1.00 83.56 80 THR A N 1
ATOM 624 C CA . THR A 1 80 ? -8.924 -1.314 19.951 1.00 83.56 80 THR A CA 1
ATOM 625 C C . THR A 1 80 ? -8.408 -0.831 21.300 1.00 83.56 80 THR A C 1
ATOM 627 O O . THR A 1 80 ? -7.306 -1.213 21.693 1.00 83.56 80 THR A O 1
ATOM 630 N N . ASN A 1 81 ? -9.159 0.019 22.015 1.00 82.50 81 ASN A N 1
ATOM 631 C CA . ASN A 1 81 ? -8.733 0.660 23.257 1.00 82.50 81 ASN A CA 1
ATOM 632 C C . ASN A 1 81 ? -7.323 1.270 23.129 1.00 82.50 81 ASN A C 1
ATOM 634 O O . ASN A 1 81 ? -6.504 1.176 24.044 1.00 82.50 81 ASN A O 1
ATOM 638 N N . TRP A 1 82 ? -7.034 1.861 21.964 1.00 73.38 82 TRP A N 1
ATOM 639 C CA . TRP A 1 82 ? -5.738 2.465 21.641 1.00 73.38 82 TRP A CA 1
ATOM 640 C C . TRP A 1 82 ? -4.540 1.489 21.661 1.00 73.38 82 TRP A C 1
ATOM 642 O O . TRP A 1 82 ? -3.391 1.926 21.722 1.00 73.38 82 TRP A O 1
ATOM 652 N N . ASP A 1 83 ? -4.771 0.171 21.579 1.00 86.81 83 ASP A N 1
ATOM 653 C CA . ASP A 1 83 ? -3.707 -0.826 21.427 1.00 86.81 83 ASP A CA 1
ATOM 654 C C . ASP A 1 83 ? -3.222 -0.902 19.972 1.00 86.81 83 ASP A C 1
ATOM 656 O O . ASP A 1 83 ? -3.982 -1.186 19.041 1.00 86.81 83 ASP A O 1
ATOM 660 N N . HIS A 1 84 ? -1.923 -0.667 19.767 1.00 85.50 84 HIS A N 1
ATOM 661 C CA . HIS A 1 84 ? -1.329 -0.655 18.432 1.00 85.50 84 HIS A CA 1
ATOM 662 C C . HIS A 1 84 ? -1.316 -2.034 17.750 1.00 85.50 84 HIS A C 1
ATOM 664 O O . HIS A 1 84 ? -1.353 -2.108 16.522 1.00 85.50 84 HIS A O 1
ATOM 670 N N . ASN A 1 85 ? -1.255 -3.133 18.505 1.00 88.12 85 ASN A N 1
ATOM 671 C CA . ASN A 1 85 ? -1.229 -4.475 17.922 1.00 88.12 85 ASN A CA 1
ATOM 672 C C . ASN A 1 85 ? -2.619 -4.857 17.408 1.00 88.12 85 ASN A C 1
ATOM 674 O O . ASN A 1 85 ? -2.740 -5.355 16.289 1.00 88.12 85 ASN A O 1
ATOM 678 N N . GLU A 1 86 ? -3.661 -4.569 18.191 1.00 89.88 86 GLU A N 1
ATOM 679 C CA . GLU A 1 86 ? -5.056 -4.763 17.784 1.00 89.88 86 GLU A CA 1
ATOM 680 C C . GLU A 1 86 ? -5.414 -3.863 16.594 1.00 89.88 86 GLU A C 1
ATOM 682 O O . GLU A 1 86 ? -5.995 -4.325 15.609 1.00 89.88 86 GLU A O 1
ATOM 687 N N . ALA A 1 87 ? -4.974 -2.601 16.609 1.00 90.06 87 ALA A N 1
ATOM 688 C CA . ALA A 1 87 ? -5.146 -1.697 15.476 1.00 90.06 87 ALA A CA 1
ATOM 689 C C . ALA A 1 87 ? -4.466 -2.227 14.200 1.00 90.06 87 ALA A C 1
ATOM 691 O O . ALA A 1 87 ? -5.073 -2.244 13.125 1.00 90.06 87 ALA A O 1
ATOM 692 N N . LEU A 1 88 ? -3.229 -2.726 14.305 1.00 90.81 88 LEU A N 1
ATOM 693 C CA . LEU A 1 88 ? -2.525 -3.336 13.176 1.00 90.81 88 LEU A CA 1
ATOM 694 C C . LEU A 1 88 ? -3.240 -4.599 12.669 1.00 90.81 88 LEU A C 1
ATOM 696 O O . LEU A 1 88 ? -3.337 -4.805 11.456 1.00 90.81 88 LEU A O 1
ATOM 700 N N . HIS A 1 89 ? -3.780 -5.418 13.573 1.00 92.50 89 HIS A N 1
ATOM 701 C CA . HIS A 1 89 ? -4.568 -6.593 13.211 1.00 92.50 89 HIS A CA 1
ATOM 702 C C . HIS A 1 89 ? -5.816 -6.210 12.398 1.00 92.50 89 HIS A C 1
ATOM 704 O O . HIS A 1 89 ? -6.077 -6.800 11.343 1.00 92.50 89 HIS A O 1
ATOM 710 N N . LEU A 1 90 ? -6.559 -5.182 12.824 1.00 94.00 90 LEU A N 1
ATOM 711 C CA . LEU A 1 90 ? -7.723 -4.679 12.089 1.00 94.00 90 LEU A CA 1
ATOM 712 C C . LEU A 1 90 ? -7.347 -4.124 10.710 1.00 94.00 90 LEU A C 1
ATOM 714 O O . LEU A 1 90 ? -8.014 -4.432 9.718 1.00 94.00 90 LEU A O 1
ATOM 718 N N . LEU A 1 91 ? -6.248 -3.375 10.610 1.00 94.88 91 LEU A N 1
ATOM 719 C CA . LEU A 1 91 ? -5.743 -2.873 9.331 1.00 94.88 91 LEU A CA 1
ATOM 720 C C . LEU A 1 91 ? -5.394 -4.015 8.365 1.00 94.88 91 LEU A C 1
ATOM 722 O O . LEU A 1 91 ? -5.771 -3.988 7.191 1.00 94.88 91 LEU A O 1
ATOM 726 N N . ILE A 1 92 ? -4.746 -5.072 8.855 1.00 95.62 92 ILE A N 1
ATOM 727 C CA . ILE A 1 92 ? -4.427 -6.247 8.035 1.00 95.62 92 ILE A CA 1
ATOM 728 C C . ILE A 1 92 ? -5.683 -7.031 7.664 1.00 95.62 92 ILE A C 1
ATOM 730 O O . ILE A 1 92 ? -5.783 -7.549 6.550 1.00 95.62 92 ILE A O 1
ATOM 734 N N . LYS A 1 93 ? -6.687 -7.083 8.540 1.00 95.75 93 LYS A N 1
ATOM 735 C CA . LYS A 1 93 ? -7.994 -7.663 8.217 1.00 95.75 93 LYS A CA 1
ATOM 736 C C . LYS A 1 93 ? -8.693 -6.890 7.090 1.00 95.75 93 LYS A C 1
ATOM 738 O O . LYS A 1 93 ? -9.278 -7.529 6.204 1.00 95.75 93 LYS A O 1
ATOM 743 N N . LYS A 1 94 ? -8.606 -5.553 7.069 1.00 96.44 94 LYS A N 1
ATOM 744 C CA . LYS A 1 94 ? -9.095 -4.723 5.951 1.00 96.44 94 LYS A CA 1
ATOM 745 C C . LYS A 1 94 ? -8.341 -5.041 4.662 1.00 96.44 94 LYS A C 1
ATOM 747 O O . LYS A 1 94 ? -8.986 -5.353 3.662 1.00 96.44 94 LYS A O 1
ATOM 752 N N . LEU A 1 95 ? -7.008 -5.087 4.704 1.00 96.44 95 LEU A N 1
ATOM 753 C CA . LEU A 1 95 ? -6.187 -5.474 3.554 1.00 96.44 95 LEU A CA 1
ATOM 754 C C . LEU A 1 95 ? -6.551 -6.876 3.034 1.00 96.44 95 LEU A C 1
ATOM 756 O O . LEU A 1 95 ? -6.766 -7.060 1.839 1.00 96.44 95 LEU A O 1
ATOM 760 N N . ARG A 1 96 ? -6.684 -7.871 3.918 1.00 96.56 96 ARG A N 1
ATOM 761 C CA . ARG A 1 96 ? -7.083 -9.239 3.549 1.00 96.56 96 ARG A CA 1
ATOM 762 C C . ARG A 1 96 ? -8.448 -9.264 2.871 1.00 96.56 96 ARG A C 1
ATOM 764 O O . ARG A 1 96 ? -8.640 -9.975 1.885 1.00 96.56 96 ARG A O 1
ATOM 771 N N . THR A 1 97 ? -9.397 -8.495 3.399 1.00 96.69 97 THR A N 1
ATOM 772 C CA . THR A 1 97 ? -10.732 -8.360 2.808 1.00 96.69 97 THR A CA 1
ATOM 773 C C . THR A 1 97 ? -10.640 -7.740 1.422 1.00 96.69 97 THR A C 1
ATOM 775 O O . THR A 1 97 ? -11.203 -8.289 0.482 1.00 96.69 97 THR A O 1
ATOM 778 N N . PHE A 1 98 ? -9.874 -6.661 1.281 1.00 96.06 98 PHE A N 1
ATOM 779 C CA . PHE A 1 98 ? -9.639 -5.978 0.017 1.00 96.06 98 PHE A CA 1
ATOM 780 C C . PHE A 1 98 ? -9.021 -6.900 -1.047 1.00 96.06 98 PHE A C 1
ATOM 782 O O . PHE A 1 98 ? -9.565 -7.000 -2.148 1.00 96.06 98 PHE A O 1
ATOM 789 N N . VAL A 1 99 ? -7.956 -7.631 -0.694 1.00 95.12 99 VAL A N 1
ATOM 790 C CA . VAL A 1 99 ? -7.280 -8.612 -1.561 1.00 95.12 99 VAL A CA 1
ATOM 791 C C . VAL A 1 99 ? -8.264 -9.670 -2.052 1.00 95.12 99 VAL A C 1
ATOM 793 O O . VAL A 1 99 ? -8.327 -9.963 -3.245 1.00 95.12 99 VAL A O 1
ATOM 796 N N . ARG A 1 100 ? -9.089 -10.210 -1.147 1.00 94.94 100 ARG A N 1
ATOM 797 C CA . ARG A 1 100 ? -10.113 -11.198 -1.500 1.00 94.94 100 ARG A CA 1
ATOM 798 C C . ARG A 1 100 ? -11.181 -10.612 -2.425 1.00 94.94 100 ARG A C 1
ATOM 800 O O . ARG A 1 100 ? -11.547 -11.265 -3.395 1.00 94.94 100 ARG A O 1
ATOM 807 N N . THR A 1 101 ? -11.683 -9.415 -2.125 1.00 95.00 101 THR A N 1
ATOM 808 C CA . THR A 1 101 ? -12.758 -8.764 -2.890 1.00 95.00 101 THR A CA 1
ATOM 809 C C . THR A 1 101 ? -12.353 -8.494 -4.337 1.00 95.00 101 THR A C 1
ATOM 811 O O . THR A 1 101 ? -13.155 -8.730 -5.232 1.00 95.00 101 THR A O 1
ATOM 814 N N . HIS A 1 102 ? -11.108 -8.080 -4.578 1.00 92.94 102 HIS A N 1
ATOM 815 C CA . HIS A 1 102 ? -10.603 -7.780 -5.927 1.00 92.94 102 HIS A CA 1
ATOM 816 C C . HIS A 1 102 ? -9.928 -8.995 -6.595 1.00 92.94 102 HIS A C 1
ATOM 818 O O . HIS A 1 102 ? -9.311 -8.897 -7.658 1.00 92.94 102 HIS A O 1
ATOM 824 N N . GLY A 1 103 ? -10.028 -10.179 -5.975 1.00 92.38 103 GLY A N 1
ATOM 825 C CA . GLY A 1 103 ? -9.439 -11.412 -6.498 1.00 92.38 103 GLY A CA 1
ATOM 826 C C . GLY A 1 103 ? -7.931 -11.297 -6.736 1.00 92.38 103 GLY A C 1
ATOM 827 O O . GLY A 1 103 ? -7.419 -11.860 -7.705 1.00 92.38 103 GLY A O 1
ATOM 828 N N . LEU A 1 104 ? -7.243 -10.526 -5.896 1.00 91.94 104 LEU A N 1
ATOM 829 C CA . LEU A 1 104 ? -5.803 -10.317 -5.941 1.00 91.94 104 LEU A CA 1
ATOM 830 C C . LEU A 1 104 ? -5.103 -11.562 -5.400 1.00 91.94 104 LEU A C 1
ATOM 832 O O . LEU A 1 104 ? -5.419 -12.040 -4.311 1.00 91.94 104 LEU A O 1
ATOM 836 N N . ASN A 1 105 ? -4.173 -12.118 -6.170 1.00 90.75 105 ASN A N 1
ATOM 837 C CA . ASN A 1 105 ? -3.449 -13.327 -5.799 1.00 90.75 105 ASN A CA 1
ATOM 838 C C . ASN A 1 105 ? -2.037 -13.329 -6.389 1.00 90.75 105 ASN A C 1
ATOM 840 O O . ASN A 1 105 ? -1.717 -12.530 -7.268 1.00 90.75 105 ASN A O 1
ATOM 844 N N . VAL A 1 106 ? -1.222 -14.263 -5.901 1.00 91.19 106 VAL A N 1
ATOM 845 C CA . VAL A 1 106 ? 0.181 -14.434 -6.296 1.00 91.19 106 VAL A CA 1
ATOM 846 C C . VAL A 1 106 ? 0.330 -14.626 -7.810 1.00 91.19 106 VAL A C 1
ATOM 848 O O . VAL A 1 106 ? 1.227 -14.049 -8.408 1.00 91.19 106 VAL A O 1
ATOM 851 N N . ALA A 1 107 ? -0.587 -15.345 -8.467 1.00 90.88 107 ALA A N 1
ATOM 852 C CA . ALA A 1 107 ? -0.526 -15.546 -9.916 1.00 90.88 107 ALA A CA 1
ATOM 853 C C . ALA A 1 107 ? -0.760 -14.243 -10.704 1.00 90.88 107 ALA A C 1
ATOM 855 O O . ALA A 1 107 ? 0.015 -13.942 -11.606 1.00 90.88 107 ALA A O 1
ATOM 856 N N . LYS A 1 108 ? -1.774 -13.443 -10.336 1.00 88.75 108 LYS A N 1
ATOM 857 C CA . LYS A 1 108 ? -2.019 -12.118 -10.942 1.00 88.75 108 LYS A CA 1
ATOM 858 C C . LYS A 1 108 ? -0.846 -11.162 -10.730 1.00 88.75 108 LYS A C 1
ATOM 860 O O . LYS A 1 108 ? -0.538 -10.367 -11.612 1.00 88.75 108 LYS A O 1
ATOM 865 N N . TRP A 1 109 ? -0.234 -11.216 -9.547 1.00 88.75 109 TRP A N 1
ATOM 866 C CA . TRP A 1 109 ? 0.943 -10.416 -9.233 1.00 88.75 109 TRP A CA 1
ATOM 867 C C . TRP A 1 109 ? 2.155 -10.851 -10.066 1.00 88.75 109 TRP A C 1
ATOM 869 O O . TRP A 1 109 ? 2.806 -10.004 -10.663 1.00 88.75 109 TRP A O 1
ATOM 879 N N . HIS A 1 110 ? 2.448 -12.150 -10.154 1.00 89.31 110 HIS A N 1
ATOM 880 C CA . HIS A 1 110 ? 3.589 -12.639 -10.930 1.00 89.31 110 HIS A CA 1
ATOM 881 C C . HIS A 1 110 ? 3.486 -12.335 -12.419 1.00 89.31 110 HIS A C 1
ATOM 883 O O . HIS A 1 110 ? 4.505 -12.015 -13.022 1.00 89.31 110 HIS A O 1
ATOM 889 N N . ASP A 1 111 ? 2.284 -1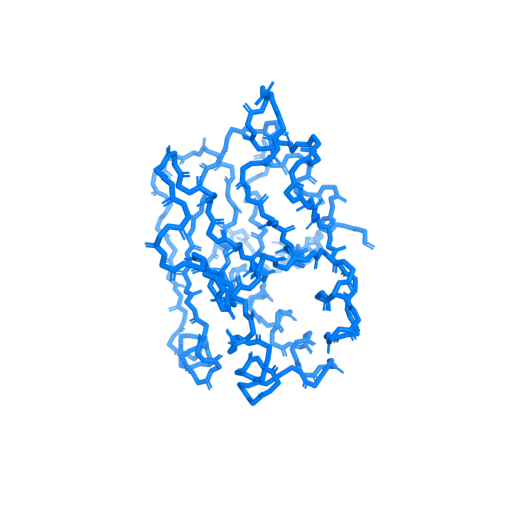2.419 -12.988 1.00 86.12 111 ASP A N 1
ATOM 890 C CA . ASP A 1 111 ? 2.027 -12.050 -14.381 1.00 86.12 111 ASP A CA 1
ATOM 891 C C . ASP A 1 111 ? 2.456 -10.600 -14.657 1.00 86.12 111 ASP A C 1
ATOM 893 O O . ASP A 1 111 ? 3.239 -10.345 -15.565 1.00 86.12 111 ASP A O 1
ATOM 897 N N . PHE A 1 112 ? 2.074 -9.674 -13.770 1.00 86.31 112 PHE A N 1
ATOM 898 C CA . PHE A 1 112 ? 2.522 -8.281 -13.827 1.00 86.31 112 PHE A CA 1
ATOM 899 C C . PHE A 1 112 ? 4.029 -8.143 -13.578 1.00 86.31 112 PHE A C 1
ATOM 901 O O . PHE A 1 112 ? 4.730 -7.425 -14.282 1.00 86.31 112 PHE A O 1
ATOM 908 N N . ASN A 1 113 ? 4.551 -8.834 -12.561 1.00 83.12 113 ASN A N 1
ATOM 909 C CA . ASN A 1 113 ? 5.917 -8.648 -12.082 1.00 83.12 113 ASN A CA 1
ATOM 910 C C . ASN A 1 113 ? 6.985 -8.918 -13.155 1.00 83.12 113 ASN A C 1
ATOM 912 O O . ASN A 1 113 ? 8.046 -8.308 -13.141 1.00 83.12 113 ASN A O 1
ATOM 916 N N . VAL A 1 114 ? 6.721 -9.848 -14.075 1.00 80.62 114 VAL A N 1
ATOM 917 C CA . VAL A 1 114 ? 7.668 -10.230 -15.133 1.00 80.62 114 VAL A CA 1
ATOM 918 C C . VAL A 1 114 ? 7.914 -9.091 -16.132 1.00 80.62 114 VAL A C 1
ATOM 920 O O . VAL A 1 114 ? 8.982 -9.040 -16.742 1.00 80.62 114 VAL A O 1
ATOM 923 N N . GLU A 1 115 ? 6.965 -8.169 -16.289 1.00 80.38 115 GLU A N 1
ATOM 924 C CA . GLU A 1 115 ? 7.028 -7.107 -17.300 1.00 80.38 115 GLU A CA 1
ATOM 925 C C . GLU A 1 115 ? 7.745 -5.835 -16.820 1.00 80.38 115 GLU A C 1
ATOM 927 O O . GLU A 1 115 ? 8.200 -5.022 -17.637 1.00 80.38 115 GLU A O 1
ATOM 932 N N . PHE A 1 116 ? 7.875 -5.649 -15.502 1.00 84.69 116 PHE A N 1
ATOM 933 C CA . PHE A 1 116 ? 8.285 -4.372 -14.925 1.00 84.69 116 PHE A CA 1
ATOM 934 C C . PHE A 1 116 ? 9.441 -4.477 -13.927 1.00 84.69 116 PHE A C 1
ATOM 936 O O . PHE A 1 116 ? 9.682 -5.501 -13.296 1.00 84.69 116 PHE A O 1
ATOM 943 N N . ASP A 1 117 ? 10.151 -3.362 -13.768 1.00 82.50 117 ASP A N 1
ATOM 944 C CA . ASP A 1 117 ? 11.265 -3.228 -12.834 1.00 82.50 117 ASP A CA 1
ATOM 945 C C . ASP A 1 117 ? 10.803 -2.650 -11.483 1.00 82.50 117 ASP A C 1
ATOM 947 O O . ASP A 1 117 ? 10.371 -1.491 -11.393 1.00 82.50 117 ASP A O 1
ATOM 951 N N . PHE A 1 118 ? 10.906 -3.448 -10.414 1.00 83.81 118 PHE A N 1
ATOM 952 C CA . PHE A 1 118 ? 10.446 -3.094 -9.068 1.00 83.81 118 PHE A CA 1
ATOM 953 C C . PHE A 1 118 ? 11.586 -2.983 -8.063 1.00 83.81 118 PHE A C 1
ATOM 955 O O . PHE A 1 118 ? 12.493 -3.807 -8.015 1.00 83.81 118 PHE A O 1
ATOM 962 N N . VAL A 1 119 ? 11.453 -2.017 -7.152 1.00 83.75 119 VAL A N 1
ATOM 963 C CA . VAL A 1 119 ? 12.239 -1.966 -5.907 1.00 83.75 119 VAL A CA 1
ATOM 964 C C . VAL A 1 119 ? 11.435 -2.445 -4.704 1.00 83.75 119 VAL A C 1
ATOM 966 O O . VAL A 1 119 ? 12.012 -2.989 -3.767 1.00 83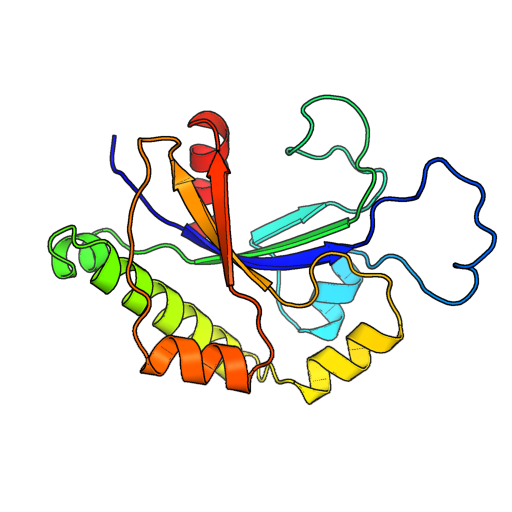.75 119 VAL A O 1
ATOM 969 N N . ARG A 1 120 ? 10.110 -2.261 -4.712 1.00 85.25 120 ARG A N 1
ATOM 970 C CA . ARG A 1 120 ? 9.209 -2.854 -3.714 1.00 85.25 120 ARG A CA 1
ATOM 971 C C . ARG A 1 120 ? 8.058 -3.534 -4.440 1.00 85.25 120 ARG A C 1
ATOM 973 O O . ARG A 1 120 ? 7.047 -2.875 -4.707 1.00 85.25 120 ARG A O 1
ATOM 980 N N . PRO A 1 121 ? 8.233 -4.808 -4.814 1.00 80.19 121 PRO A N 1
ATOM 981 C CA . PRO A 1 121 ? 7.151 -5.591 -5.374 1.00 80.19 121 PRO A CA 1
ATOM 982 C C . PRO A 1 121 ? 6.115 -5.862 -4.280 1.00 80.19 121 PRO A C 1
ATOM 984 O O . PRO A 1 121 ? 6.459 -6.429 -3.248 1.00 80.19 121 PRO A O 1
ATOM 987 N N . TRP A 1 122 ? 4.865 -5.438 -4.495 1.00 89.06 122 TRP A N 1
ATOM 988 C CA . TRP A 1 122 ? 3.700 -5.919 -3.736 1.00 89.06 122 TRP A CA 1
ATOM 989 C C . TRP A 1 122 ? 3.900 -5.952 -2.198 1.00 89.06 122 TRP A C 1
ATOM 991 O O . TRP A 1 122 ? 3.802 -6.983 -1.532 1.00 89.06 122 TRP A O 1
ATOM 1001 N N . CYS A 1 123 ? 4.236 -4.800 -1.619 1.00 92.94 123 CYS A N 1
ATOM 1002 C CA . CYS A 1 123 ? 4.654 -4.662 -0.224 1.00 92.94 123 CYS A CA 1
ATOM 1003 C C . CYS A 1 123 ? 3.531 -4.093 0.651 1.00 92.94 123 CYS A C 1
ATOM 1005 O O . CYS A 1 123 ? 2.817 -3.179 0.254 1.00 92.94 123 CYS A O 1
ATOM 1007 N N . VAL A 1 124 ? 3.407 -4.577 1.883 1.00 94.44 124 VAL A N 1
ATOM 1008 C CA . VAL A 1 124 ? 2.581 -3.955 2.918 1.00 94.44 124 VAL A CA 1
ATOM 1009 C C . VAL A 1 124 ? 3.432 -2.974 3.709 1.00 94.44 124 VAL A C 1
ATOM 1011 O O . VAL A 1 124 ? 4.449 -3.352 4.287 1.00 94.44 124 VAL A O 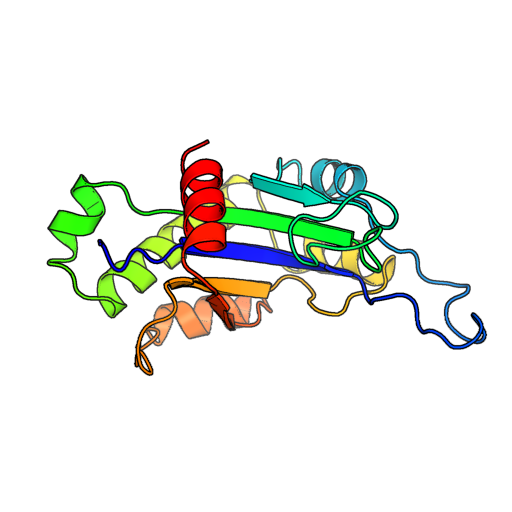1
ATOM 1014 N N . GLN A 1 125 ? 3.025 -1.710 3.749 1.00 92.75 125 GLN A N 1
ATOM 1015 C CA . GLN A 1 125 ? 3.756 -0.647 4.426 1.00 92.75 125 GLN A CA 1
ATOM 1016 C C . GLN A 1 125 ? 2.918 -0.023 5.540 1.00 92.75 125 GL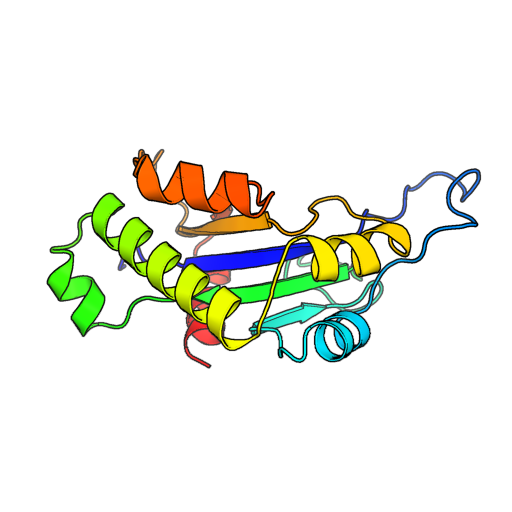N A C 1
ATOM 1018 O O . GLN A 1 125 ? 1.833 0.493 5.292 1.00 92.75 125 GLN A O 1
ATOM 1023 N N . LEU A 1 126 ? 3.439 -0.039 6.765 1.00 91.19 126 LEU A N 1
ATOM 1024 C CA . LEU A 1 126 ? 2.859 0.683 7.892 1.00 91.19 126 LEU A CA 1
ATOM 1025 C C . LEU A 1 126 ? 3.386 2.120 7.923 1.00 91.19 126 LEU A C 1
ATOM 1027 O O . LEU A 1 126 ? 4.594 2.340 8.036 1.00 91.19 126 LEU A O 1
ATOM 1031 N N . PHE A 1 127 ? 2.482 3.088 7.850 1.00 88.88 127 PHE A N 1
ATOM 1032 C CA . PHE A 1 127 ? 2.771 4.509 7.984 1.00 88.88 127 PHE A CA 1
ATOM 1033 C C . PHE A 1 127 ? 2.436 4.974 9.394 1.00 88.88 127 PHE A C 1
ATOM 1035 O O . PHE A 1 127 ? 1.318 4.762 9.869 1.00 88.88 127 PHE A O 1
ATOM 1042 N N . THR A 1 128 ? 3.409 5.603 10.051 1.00 84.19 128 THR A N 1
ATOM 1043 C CA . THR A 1 128 ? 3.257 6.108 11.418 1.00 84.19 128 THR A CA 1
ATOM 1044 C C . THR A 1 128 ? 3.714 7.567 11.511 1.00 84.19 128 THR A C 1
ATOM 1046 O O . THR A 1 128 ? 4.703 7.941 10.859 1.00 84.19 128 THR A O 1
ATOM 1049 N N . PRO A 1 129 ? 3.063 8.399 12.345 1.00 74.25 129 PRO A N 1
ATOM 1050 C CA . PRO A 1 129 ? 3.621 9.688 12.736 1.00 74.25 129 PRO A CA 1
ATOM 1051 C C . PRO A 1 129 ? 4.995 9.483 13.383 1.00 74.25 129 PRO A C 1
ATOM 1053 O O . PRO A 1 129 ? 5.245 8.483 14.063 1.00 74.25 129 PRO A O 1
ATOM 1056 N N . ALA A 1 130 ? 5.935 10.384 13.096 1.00 64.81 130 ALA A N 1
ATOM 1057 C CA . ALA A 1 130 ? 7.302 10.302 13.598 1.00 64.81 130 ALA A CA 1
ATOM 1058 C C . ALA A 1 130 ? 7.352 10.569 15.112 1.00 64.81 130 ALA A C 1
ATOM 1060 O O . ALA A 1 130 ? 7.583 11.692 15.548 1.00 64.81 130 ALA A O 1
ATOM 1061 N N . SER A 1 131 ? 7.188 9.518 15.912 1.00 59.72 131 SER A N 1
ATOM 1062 C CA . SER A 1 131 ? 7.406 9.511 17.366 1.00 59.72 131 SER A CA 1
ATOM 1063 C C . SER A 1 131 ? 8.271 8.283 17.764 1.00 59.72 131 SER A C 1
ATOM 1065 O O . SER A 1 131 ? 8.644 7.532 16.858 1.00 59.72 131 SER A O 1
ATOM 1067 N N . PRO A 1 132 ? 8.734 8.114 19.031 1.00 56.69 132 PRO A N 1
ATOM 1068 C CA . PRO A 1 132 ? 9.864 7.239 19.418 1.00 56.69 132 PRO A CA 1
ATOM 1069 C C . PRO A 1 132 ? 9.669 5.780 18.974 1.00 56.69 132 PRO A C 1
ATOM 1071 O O . PRO A 1 132 ? 8.546 5.427 18.634 1.00 56.69 132 PRO A O 1
ATOM 1074 N N . PRO A 1 133 ? 10.713 4.916 18.970 1.00 59.22 133 PRO A N 1
ATOM 1075 C CA . PRO A 1 133 ? 10.622 3.568 18.401 1.00 59.22 133 PRO A CA 1
ATOM 1076 C C . PRO A 1 133 ? 9.395 2.814 18.924 1.00 59.22 133 PRO A C 1
ATOM 1078 O O . PRO A 1 133 ? 9.381 2.317 20.049 1.00 59.22 133 PRO A O 1
ATOM 1081 N N . MET A 1 134 ? 8.356 2.761 18.090 1.00 67.88 134 MET A N 1
ATOM 1082 C CA . MET A 1 134 ? 7.145 2.010 18.353 1.00 67.88 134 MET A CA 1
ATOM 1083 C C . MET A 1 134 ? 7.469 0.544 18.118 1.00 67.88 134 MET A C 1
ATOM 1085 O O . MET A 1 134 ? 7.836 0.144 17.013 1.00 67.88 134 MET A O 1
ATOM 1089 N N . LEU A 1 135 ? 7.341 -0.253 19.172 1.00 73.75 135 LEU A N 1
ATOM 1090 C CA . LEU A 1 135 ? 7.318 -1.699 19.051 1.00 73.75 135 LEU A CA 1
ATOM 1091 C C . LEU A 1 135 ? 5.863 -2.117 18.879 1.00 73.75 135 LEU A C 1
ATOM 1093 O O . LEU A 1 135 ? 5.042 -1.902 19.767 1.00 73.75 135 LEU A O 1
ATOM 1097 N N . PHE A 1 136 ? 5.566 -2.711 17.734 1.00 79.94 136 PHE A N 1
ATOM 1098 C CA . PHE A 1 136 ? 4.307 -3.388 17.471 1.00 79.94 136 PHE A CA 1
ATOM 1099 C C . PHE A 1 136 ? 4.606 -4.849 17.149 1.00 79.94 136 PHE A C 1
ATOM 1101 O O . PHE A 1 136 ? 5.626 -5.186 16.543 1.00 79.94 136 PHE A O 1
ATOM 1108 N N . ASN A 1 137 ? 3.708 -5.724 17.573 1.00 83.88 137 ASN A N 1
ATOM 1109 C CA . ASN A 1 137 ? 3.780 -7.150 17.339 1.00 83.88 137 ASN A CA 1
ATOM 1110 C C . ASN A 1 137 ? 2.764 -7.515 16.275 1.00 83.88 137 ASN A C 1
ATOM 1112 O O . ASN A 1 137 ? 1.557 -7.386 16.470 1.00 83.88 137 ASN A O 1
ATOM 1116 N N . LEU A 1 138 ? 3.264 -8.032 15.161 1.00 84.69 138 LEU A N 1
ATOM 1117 C CA . LEU A 1 138 ? 2.401 -8.625 14.165 1.00 84.69 138 LEU A CA 1
ATOM 1118 C C . LEU A 1 138 ? 2.016 -10.048 14.592 1.00 84.69 138 LEU A C 1
ATOM 1120 O O . LEU A 1 138 ? 2.880 -10.881 14.874 1.00 84.69 138 LEU A O 1
ATOM 1124 N N . GLY A 1 139 ? 0.716 -10.343 14.632 1.00 87.69 139 GLY A N 1
ATOM 1125 C CA . GLY A 1 139 ? 0.224 -11.673 14.979 1.00 87.69 139 GLY A CA 1
ATOM 1126 C C . GLY A 1 139 ? 0.736 -12.752 14.016 1.00 87.69 139 GLY A C 1
ATOM 1127 O O . GLY A 1 139 ? 0.830 -12.542 12.807 1.00 87.69 139 GLY A O 1
ATOM 1128 N N . ILE A 1 140 ? 1.019 -13.957 14.527 1.00 91.56 140 ILE A N 1
ATOM 1129 C CA . ILE A 1 140 ? 1.523 -15.081 13.707 1.00 91.56 140 ILE A CA 1
ATOM 1130 C C . ILE A 1 140 ? 0.572 -15.415 12.550 1.00 91.56 140 ILE A C 1
ATOM 1132 O O . ILE A 1 140 ? 1.028 -15.764 11.463 1.00 91.56 140 ILE A O 1
ATOM 1136 N N . GLY A 1 141 ? -0.742 -15.319 12.767 1.00 93.69 141 GLY A N 1
ATOM 1137 C CA . GLY A 1 141 ? -1.737 -15.548 11.716 1.00 93.69 141 GLY A CA 1
ATOM 1138 C C . GLY A 1 141 ? -1.614 -14.551 10.563 1.00 93.69 141 GLY A C 1
ATOM 1139 O O . GLY A 1 141 ? -1.695 -14.945 9.401 1.00 93.69 141 GLY A O 1
ATOM 1140 N N . ASP A 1 142 ? -1.347 -13.286 10.876 1.00 93.75 142 ASP A N 1
ATOM 1141 C CA . ASP A 1 142 ? -1.177 -12.233 9.881 1.00 93.75 142 ASP A CA 1
ATOM 1142 C C . ASP A 1 142 ? 0.152 -12.368 9.145 1.00 93.75 142 ASP A C 1
ATOM 1144 O O . ASP A 1 142 ? 0.163 -12.301 7.919 1.00 93.75 142 ASP A O 1
ATOM 1148 N N . MET A 1 143 ? 1.238 -12.691 9.857 1.00 92.06 143 MET A N 1
ATOM 1149 C CA . MET A 1 143 ? 2.525 -13.023 9.233 1.00 92.06 143 MET A CA 1
ATOM 1150 C C . MET A 1 143 ? 2.409 -14.205 8.269 1.00 92.06 143 MET A C 1
ATOM 1152 O O . MET A 1 143 ? 2.897 -14.136 7.144 1.00 92.06 143 MET A O 1
ATOM 1156 N N . LYS A 1 144 ? 1.740 -15.289 8.684 1.00 95.00 144 LYS A N 1
ATOM 1157 C CA . LYS A 1 144 ? 1.520 -16.462 7.825 1.00 95.00 144 LYS A CA 1
ATOM 1158 C C . LYS A 1 144 ? 0.718 -16.105 6.583 1.00 95.00 144 LYS A C 1
ATOM 1160 O O . LYS A 1 144 ? 1.025 -16.595 5.501 1.00 95.00 144 LYS A O 1
ATOM 1165 N N . TRP A 1 145 ? -0.305 -15.272 6.742 1.00 95.19 145 TRP A N 1
ATOM 1166 C CA . TRP A 1 145 ? -1.119 -14.834 5.621 1.00 95.19 145 TRP A CA 1
ATOM 1167 C C . TRP A 1 145 ? -0.323 -13.951 4.647 1.00 95.19 145 TRP A C 1
ATOM 1169 O O . TRP A 1 145 ? -0.336 -14.236 3.452 1.00 95.19 145 TRP A O 1
ATOM 1179 N N . LEU A 1 146 ? 0.425 -12.956 5.135 1.00 94.19 146 LEU A N 1
ATOM 1180 C CA . LEU A 1 146 ? 1.298 -12.120 4.297 1.00 94.19 146 LEU A CA 1
ATOM 1181 C C . LEU A 1 146 ? 2.317 -12.967 3.532 1.00 94.19 146 LEU A C 1
ATOM 1183 O O . LEU A 1 146 ? 2.418 -12.846 2.315 1.00 94.19 146 LEU A O 1
ATOM 1187 N N . ALA A 1 147 ? 2.985 -13.895 4.224 1.00 93.50 147 ALA A N 1
ATOM 1188 C CA . ALA A 1 147 ? 3.939 -14.813 3.610 1.00 93.50 147 ALA A CA 1
ATOM 1189 C C . ALA A 1 147 ? 3.286 -15.702 2.539 1.00 93.50 147 ALA A C 1
ATOM 1191 O O . ALA A 1 147 ? 3.869 -15.916 1.483 1.00 93.50 147 ALA A O 1
ATOM 1192 N N . SER A 1 148 ? 2.058 -16.186 2.768 1.00 94.12 148 SER A N 1
ATOM 1193 C CA . SER A 1 148 ? 1.325 -16.987 1.772 1.00 94.12 148 SER A CA 1
ATOM 1194 C C . SER A 1 148 ? 0.931 -16.208 0.514 1.00 94.12 148 SER A C 1
ATOM 1196 O O . SER A 1 148 ? 0.643 -16.811 -0.514 1.00 94.12 148 SER A O 1
ATOM 1198 N N . MET A 1 149 ? 0.903 -14.880 0.611 1.00 94.06 149 MET A N 1
ATOM 1199 C CA . MET A 1 149 ? 0.621 -13.955 -0.483 1.00 94.06 149 MET A CA 1
ATOM 1200 C C . MET A 1 149 ? 1.902 -13.342 -1.065 1.00 94.06 149 MET A C 1
ATOM 1202 O O . MET A 1 149 ? 1.802 -12.416 -1.865 1.00 94.06 149 MET A O 1
ATOM 1206 N N . GLU A 1 150 ? 3.073 -13.818 -0.625 1.00 93.00 150 GLU A N 1
ATOM 1207 C CA . GLU A 1 150 ? 4.397 -13.297 -0.986 1.00 93.00 150 GLU A CA 1
ATOM 1208 C C . GLU A 1 150 ? 4.555 -11.785 -0.740 1.00 93.00 150 GLU A C 1
ATOM 1210 O O . GLU A 1 150 ? 5.324 -11.113 -1.419 1.00 93.00 150 GLU A O 1
ATOM 1215 N N . MET A 1 151 ? 3.829 -11.232 0.243 1.00 93.81 151 MET A N 1
ATOM 1216 C CA . MET A 1 151 ? 3.945 -9.816 0.598 1.00 93.81 151 MET A CA 1
ATOM 1217 C C . MET A 1 151 ? 5.058 -9.601 1.619 1.00 93.81 151 MET A C 1
ATOM 1219 O O . MET A 1 151 ? 5.080 -10.238 2.677 1.00 93.81 151 MET A O 1
ATOM 1223 N N . GLU A 1 152 ? 5.918 -8.622 1.362 1.00 91.25 152 GLU A N 1
ATOM 1224 C CA . GLU A 1 152 ? 6.855 -8.120 2.365 1.00 91.25 152 GLU A CA 1
ATOM 1225 C C . GLU A 1 152 ? 6.178 -7.094 3.275 1.00 91.25 152 GLU A C 1
ATOM 1227 O O . GLU A 1 152 ? 5.416 -6.250 2.805 1.00 91.25 152 GLU A O 1
ATOM 1232 N N . PHE A 1 153 ? 6.483 -7.123 4.572 1.00 90.38 153 PHE A N 1
ATOM 1233 C CA . PHE A 1 153 ? 6.030 -6.103 5.516 1.00 90.38 153 PHE A CA 1
ATOM 1234 C C . PHE A 1 153 ? 7.151 -5.096 5.786 1.00 90.38 153 PHE A C 1
ATOM 1236 O O . PHE A 1 153 ? 8.260 -5.471 6.166 1.00 90.38 153 PHE A O 1
ATOM 1243 N N . SER A 1 154 ? 6.853 -3.809 5.639 1.00 88.88 154 SER A N 1
ATOM 1244 C CA . SER A 1 154 ? 7.763 -2.702 5.923 1.00 88.88 154 SER A CA 1
ATOM 1245 C C . SER A 1 154 ? 7.080 -1.634 6.774 1.00 88.88 154 SER A C 1
ATOM 1247 O O . SER A 1 154 ? 5.856 -1.586 6.885 1.00 88.88 154 SER A O 1
ATOM 1249 N N . TYR A 1 155 ? 7.871 -0.752 7.378 1.00 86.38 155 TYR A N 1
ATOM 1250 C CA . TYR A 1 155 ? 7.356 0.398 8.116 1.00 86.38 155 TYR A CA 1
ATOM 1251 C C . TYR A 1 155 ? 8.044 1.683 7.655 1.00 86.38 155 TYR A C 1
ATOM 1253 O O . TYR A 1 155 ? 9.178 1.661 7.167 1.00 86.38 155 TYR A O 1
ATOM 1261 N N . TRP A 1 156 ? 7.355 2.813 7.798 1.00 81.62 156 TRP A N 1
ATOM 1262 C CA . TRP A 1 156 ? 7.915 4.132 7.539 1.00 81.62 156 TRP A CA 1
ATOM 1263 C C . TRP A 1 156 ? 7.373 5.161 8.524 1.00 81.62 156 TRP A C 1
ATOM 1265 O O . TRP A 1 156 ? 6.197 5.514 8.487 1.00 81.62 156 TRP A O 1
ATOM 1275 N N . ALA A 1 157 ? 8.268 5.687 9.357 1.00 71.12 157 ALA A N 1
ATOM 1276 C CA . ALA A 1 157 ? 8.004 6.874 10.157 1.00 71.12 157 ALA A CA 1
ATOM 1277 C C . ALA A 1 157 ? 8.320 8.132 9.330 1.00 71.12 157 ALA A C 1
ATOM 1279 O O . ALA A 1 157 ? 9.441 8.285 8.827 1.00 71.12 157 ALA A O 1
ATOM 1280 N N . ARG A 1 158 ? 7.348 9.034 9.169 1.00 69.19 158 ARG A N 1
ATOM 1281 C CA . ARG A 1 158 ? 7.493 10.297 8.418 1.00 69.19 158 ARG A CA 1
ATOM 1282 C C . ARG A 1 158 ? 7.064 11.495 9.273 1.00 69.19 158 ARG A C 1
ATOM 1284 O O . ARG A 1 158 ? 6.339 11.345 10.247 1.00 69.19 158 ARG A O 1
ATOM 1291 N N . ARG A 1 159 ? 7.540 12.693 8.897 1.00 66.69 159 ARG A N 1
ATOM 1292 C CA . ARG A 1 159 ? 7.144 13.977 9.512 1.00 66.69 159 ARG A CA 1
ATOM 1293 C C . ARG A 1 159 ? 5.623 14.166 9.434 1.00 66.69 159 ARG A C 1
ATOM 1295 O O . ARG A 1 159 ? 5.039 13.808 8.413 1.00 66.69 159 ARG A O 1
ATOM 1302 N N . ASP A 1 160 ? 5.044 14.815 10.441 1.00 68.31 160 ASP A N 1
ATOM 1303 C CA . ASP A 1 160 ? 3.593 14.990 10.637 1.00 68.31 160 ASP A CA 1
ATOM 1304 C C . ASP A 1 160 ? 2.843 15.451 9.376 1.00 68.31 160 ASP A C 1
ATOM 1306 O O . ASP A 1 160 ? 1.867 14.825 8.983 1.00 68.31 160 ASP A O 1
ATOM 1310 N N . GLN A 1 161 ? 3.380 16.438 8.648 1.00 73.44 161 GLN A N 1
ATOM 1311 C CA . GLN A 1 161 ? 2.766 16.970 7.416 1.00 73.44 161 GLN A CA 1
ATOM 1312 C C . GLN A 1 161 ? 2.477 15.912 6.341 1.00 73.44 161 GLN A C 1
ATOM 1314 O O . GLN A 1 161 ? 1.571 16.074 5.531 1.00 73.44 161 GLN A O 1
ATOM 1319 N N . TRP A 1 162 ? 3.285 14.852 6.272 1.00 77.38 162 TRP A N 1
ATOM 1320 C CA . TRP A 1 162 ? 3.065 13.786 5.299 1.00 77.38 162 TRP A CA 1
ATOM 1321 C C . TRP A 1 162 ? 1.998 12.802 5.774 1.00 77.38 162 TRP A C 1
ATOM 1323 O O . TRP A 1 162 ? 1.239 12.283 4.959 1.00 77.38 162 TRP A O 1
ATOM 1333 N N . MET A 1 163 ? 1.925 12.570 7.084 1.00 82.19 163 MET A N 1
ATOM 1334 C CA . MET A 1 163 ? 0.884 11.727 7.655 1.00 82.19 163 MET A CA 1
ATOM 1335 C C . MET A 1 163 ? -0.497 12.343 7.465 1.00 82.19 163 MET A C 1
ATOM 1337 O O . MET A 1 163 ? -1.409 11.604 7.122 1.00 82.19 163 MET A O 1
ATOM 1341 N N . ASP A 1 164 ? -0.634 13.667 7.563 1.00 83.06 164 ASP A N 1
ATOM 1342 C CA . ASP A 1 164 ? -1.906 14.354 7.294 1.00 83.06 164 ASP A CA 1
ATOM 1343 C C . ASP A 1 164 ? -2.462 14.007 5.899 1.00 83.06 164 ASP A C 1
ATOM 1345 O O . ASP A 1 164 ? -3.635 13.675 5.748 1.00 83.06 164 ASP A O 1
ATOM 1349 N N . LEU A 1 165 ? -1.600 13.997 4.875 1.00 81.81 165 LEU A N 1
ATOM 1350 C CA . LEU A 1 165 ? -1.987 13.646 3.503 1.00 81.81 165 LEU A CA 1
ATOM 1351 C C . LEU A 1 165 ? -2.358 12.169 3.353 1.00 81.81 165 LEU A C 1
ATOM 1353 O O . LEU A 1 165 ? -3.273 11.824 2.607 1.00 81.81 165 LEU A O 1
ATOM 1357 N N . VAL A 1 166 ? -1.626 11.287 4.032 1.00 87.56 166 VAL A N 1
ATOM 1358 C CA . VAL A 1 166 ? -1.916 9.849 4.025 1.00 87.56 166 VAL A CA 1
ATOM 1359 C C . VAL A 1 166 ? -3.252 9.567 4.691 1.00 87.56 166 VAL A C 1
ATOM 1361 O O . VAL A 1 166 ? -4.021 8.773 4.160 1.00 87.56 166 VAL A O 1
ATOM 1364 N N . MET A 1 167 ? -3.546 10.236 5.804 1.00 86.62 167 MET A N 1
ATOM 1365 C CA . MET A 1 167 ? -4.842 10.149 6.469 1.00 86.62 167 MET A CA 1
ATOM 1366 C C . MET A 1 167 ? -5.960 10.618 5.535 1.00 86.62 167 MET A C 1
ATOM 1368 O O . MET A 1 167 ? -6.887 9.857 5.272 1.00 86.62 167 MET A O 1
ATOM 1372 N N . GLU A 1 168 ? -5.817 11.801 4.927 1.00 88.31 168 GLU A N 1
ATOM 1373 C CA . GLU A 1 168 ? -6.813 12.339 3.991 1.00 88.31 168 GLU A CA 1
ATOM 1374 C C . GLU A 1 168 ? -7.065 11.395 2.801 1.00 88.31 168 GLU A C 1
ATOM 1376 O O . GLU A 1 168 ? -8.193 11.237 2.339 1.00 88.31 168 GLU A O 1
ATOM 1381 N N . ALA A 1 169 ? -6.017 10.755 2.278 1.00 88.75 169 ALA A N 1
ATOM 1382 C CA . ALA A 1 169 ? -6.136 9.822 1.161 1.00 88.75 169 ALA A CA 1
ATOM 1383 C C . ALA A 1 169 ? -6.654 8.431 1.565 1.00 88.75 169 ALA A C 1
ATOM 1385 O O . ALA A 1 169 ? -7.172 7.709 0.714 1.00 88.75 169 ALA A O 1
ATOM 1386 N N . ALA A 1 170 ? -6.509 8.035 2.830 1.00 88.88 170 ALA A N 1
ATOM 1387 C CA . ALA A 1 170 ? -7.045 6.780 3.351 1.00 88.88 170 ALA A CA 1
ATOM 1388 C C . ALA A 1 170 ? -8.557 6.850 3.631 1.00 88.88 170 ALA A C 1
ATOM 1390 O O . ALA A 1 170 ? -9.211 5.810 3.685 1.00 88.88 170 ALA A O 1
ATOM 1391 N N . GLU A 1 171 ? -9.099 8.058 3.794 1.00 81.38 171 GLU A N 1
ATOM 1392 C CA . GLU A 1 171 ? -10.524 8.324 4.033 1.00 81.38 171 GLU A CA 1
ATOM 1393 C C . GLU A 1 171 ? -11.362 8.448 2.740 1.00 81.38 171 GLU A C 1
ATOM 1395 O O . GLU A 1 171 ? -12.591 8.482 2.815 1.00 81.38 171 GLU A O 1
ATOM 1400 N N . LYS A 1 172 ? -10.717 8.507 1.564 1.00 74.19 172 LYS A N 1
ATOM 1401 C CA . LYS A 1 172 ? -11.346 8.625 0.231 1.00 74.19 172 LYS A CA 1
ATOM 1402 C C . LYS A 1 172 ? -11.586 7.268 -0.435 1.00 74.19 172 LYS A C 1
ATOM 1404 O O . LYS A 1 172 ? -12.663 7.124 -1.055 1.00 74.19 172 LYS A O 1
#

Sequence (172 aa):
MNDQMVLGLVIVSAPKSLLTDEGFEHVKVFSAAELEEHFDVKGSLHFDRGEDNLLSGHGKAGFAYWTKLFALTEEEIEETNWDHNEALHLLIKKLRTFVRTHGLNVAKWHDFNVEFDFVRPWCVQLFTPASPPMLFNLGIGDMKWLASMEMEFSYWARRDQWMDLVMEAAEK

Foldseek 3Di:
DQFWKKKKFKWKFDQPDPDDPVPCPQAAADAQVNVCVLLVDHFLDWDAFQPDDPPPVDGGHRITMGIHMAGDDPVQCVVCVVAPQSRVVVNLVVVVVVCVVSVPALVSQVVVVVRHGTPARREMEMETAPDDDDDYDHDPVSVVVCVRRVYHYYYDHDHPVVVVSSVVSNVD

Organism: NCBI:txid1508404